Protein AF-A0A9D3XFV8-F1 (afdb_monomer_lite)

Structure (mmCIF, N/CA/C/O backbone):
data_AF-A0A9D3XFV8-F1
#
_entry.id   AF-A0A9D3XFV8-F1
#
loop_
_atom_site.group_PDB
_atom_site.id
_atom_site.type_symbol
_atom_site.label_atom_id
_atom_site.label_alt_id
_atom_site.label_comp_id
_atom_site.label_asym_id
_atom_site.label_entity_id
_atom_site.label_seq_id
_atom_site.pdbx_PDB_ins_code
_atom_site.Cartn_x
_atom_site.Cartn_y
_atom_site.Cartn_z
_atom_site.occupancy
_atom_site.B_iso_or_equiv
_atom_site.auth_seq_id
_atom_site.auth_comp_id
_atom_site.auth_asym_id
_atom_site.auth_atom_id
_atom_site.pdbx_PDB_model_num
ATOM 1 N N . MET A 1 1 ? 9.434 -21.256 -5.598 1.00 56.25 1 MET A N 1
ATOM 2 C CA . MET A 1 1 ? 9.250 -19.791 -5.686 1.00 56.25 1 MET A CA 1
ATOM 3 C C . MET A 1 1 ? 10.071 -19.298 -6.866 1.00 56.25 1 MET A C 1
ATOM 5 O O . MET A 1 1 ? 11.227 -19.692 -6.952 1.00 56.25 1 MET A O 1
ATOM 9 N N . PHE A 1 2 ? 9.495 -18.538 -7.805 1.00 56.53 2 PHE A N 1
ATOM 10 C CA . PHE A 1 2 ? 10.284 -17.922 -8.882 1.00 56.53 2 PHE A CA 1
ATOM 11 C C . PHE A 1 2 ? 11.343 -17.012 -8.234 1.00 56.53 2 PHE A C 1
ATOM 13 O O . PHE A 1 2 ? 10.937 -16.121 -7.487 1.00 56.53 2 PHE A O 1
ATOM 20 N N . PRO A 1 3 ? 12.655 -17.212 -8.471 1.00 64.44 3 PRO A N 1
ATOM 21 C CA . PRO A 1 3 ? 13.706 -16.478 -7.758 1.00 64.44 3 PRO A CA 1
ATOM 22 C C . PRO A 1 3 ? 13.542 -14.955 -7.844 1.00 64.44 3 PRO A C 1
ATOM 24 O O . PRO A 1 3 ? 13.731 -14.259 -6.857 1.00 64.44 3 PRO A O 1
ATOM 27 N N . ALA A 1 4 ? 13.078 -14.455 -8.993 1.00 79.44 4 ALA A N 1
ATOM 28 C CA . ALA A 1 4 ? 12.869 -13.030 -9.234 1.00 79.44 4 ALA A CA 1
ATOM 29 C C . ALA A 1 4 ? 11.614 -12.444 -8.559 1.00 79.44 4 ALA A C 1
ATOM 31 O O . ALA A 1 4 ? 11.528 -11.231 -8.384 1.00 79.44 4 ALA A O 1
ATOM 32 N N . PHE A 1 5 ? 10.630 -13.269 -8.175 1.00 78.69 5 PHE A N 1
ATOM 33 C CA . PHE A 1 5 ? 9.395 -12.751 -7.578 1.00 78.69 5 PHE A CA 1
ATOM 34 C C . PHE A 1 5 ? 9.662 -12.137 -6.203 1.00 78.69 5 PHE A C 1
ATOM 36 O O . PHE A 1 5 ? 9.128 -11.076 -5.908 1.00 78.69 5 PHE A O 1
ATOM 43 N N . SER A 1 6 ? 10.535 -12.746 -5.396 1.00 84.94 6 SER A N 1
ATOM 44 C CA . SER A 1 6 ? 10.933 -12.214 -4.084 1.00 84.94 6 SER A CA 1
ATOM 45 C C . SER A 1 6 ? 11.470 -10.785 -4.152 1.00 84.94 6 SER A C 1
ATOM 47 O O . SER A 1 6 ? 11.247 -9.999 -3.232 1.00 84.94 6 SER A O 1
ATOM 49 N N . ASP A 1 7 ? 12.165 -10.462 -5.242 1.00 86.94 7 ASP A N 1
ATOM 50 C CA . ASP A 1 7 ? 12.819 -9.172 -5.441 1.00 86.94 7 ASP A CA 1
ATOM 51 C C . ASP A 1 7 ? 11.931 -8.147 -6.150 1.00 86.94 7 ASP A C 1
ATOM 53 O O . ASP A 1 7 ? 12.263 -6.953 -6.150 1.00 86.94 7 ASP A O 1
ATOM 57 N N . SER A 1 8 ?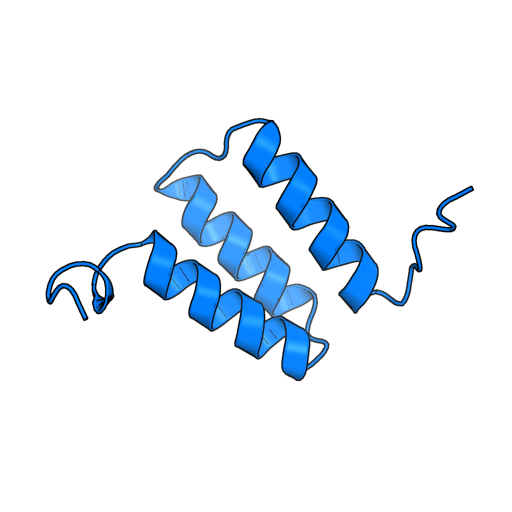 10.799 -8.599 -6.702 1.00 91.44 8 SER A N 1
ATOM 58 C CA . SER A 1 8 ? 9.794 -7.751 -7.340 1.00 91.44 8 SER A CA 1
ATOM 59 C C . SER A 1 8 ? 9.243 -6.707 -6.369 1.00 91.44 8 SER A C 1
ATOM 61 O O . SER A 1 8 ? 9.199 -6.901 -5.147 1.00 91.44 8 SER A O 1
ATOM 63 N N . ARG A 1 9 ? 8.821 -5.569 -6.920 1.00 91.19 9 ARG A N 1
ATOM 64 C CA . ARG A 1 9 ? 8.254 -4.474 -6.125 1.00 91.19 9 ARG A CA 1
ATOM 65 C C . ARG A 1 9 ? 6.928 -4.902 -5.506 1.00 91.19 9 ARG A C 1
ATOM 67 O O . ARG A 1 9 ? 6.647 -4.551 -4.369 1.00 91.19 9 ARG A O 1
ATOM 74 N N . GLU A 1 10 ? 6.171 -5.711 -6.231 1.00 92.81 10 GLU A N 1
ATOM 75 C CA . GLU A 1 10 ? 4.881 -6.272 -5.861 1.00 92.81 10 GLU A CA 1
ATOM 76 C C . GLU A 1 10 ? 5.013 -7.177 -4.637 1.00 92.81 10 GLU A C 1
ATOM 78 O O . GLU A 1 10 ? 4.284 -7.011 -3.662 1.00 92.81 10 GLU A O 1
ATOM 83 N N . CYS A 1 11 ? 5.984 -8.097 -4.632 1.00 93.19 11 CYS A N 1
ATOM 84 C CA . CYS A 1 11 ? 6.206 -8.965 -3.476 1.00 93.19 11 CYS A CA 1
ATOM 85 C C . CYS A 1 11 ? 6.632 -8.164 -2.238 1.00 93.19 11 CYS A C 1
ATOM 87 O O . CYS A 1 11 ? 6.159 -8.437 -1.134 1.00 93.19 11 CYS A O 1
ATOM 89 N N . LYS A 1 12 ? 7.492 -7.154 -2.418 1.00 94.00 12 LYS A N 1
ATOM 90 C CA . LYS A 1 12 ? 7.915 -6.258 -1.331 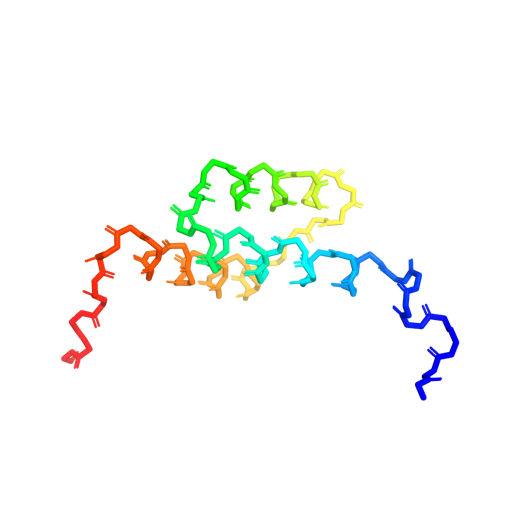1.00 94.00 12 LYS A CA 1
ATOM 91 C C . LYS A 1 12 ? 6.749 -5.434 -0.787 1.00 94.00 12 LYS A C 1
ATOM 93 O O . LYS A 1 12 ? 6.606 -5.349 0.429 1.00 94.00 12 LYS A O 1
ATOM 98 N N . LEU A 1 13 ? 5.905 -4.885 -1.663 1.00 95.88 13 LEU A N 1
ATOM 99 C CA . LEU A 1 13 ? 4.696 -4.160 -1.277 1.00 95.88 13 LEU A CA 1
ATOM 100 C C . LEU A 1 13 ? 3.777 -5.062 -0.453 1.00 95.88 13 LEU A C 1
ATOM 102 O O . LEU A 1 13 ? 3.452 -4.715 0.674 1.00 95.88 13 LEU A O 1
ATOM 106 N N . VAL A 1 14 ? 3.406 -6.234 -0.977 1.00 96.06 14 VAL A N 1
ATOM 107 C CA . VAL A 1 14 ? 2.463 -7.139 -0.301 1.00 96.06 14 VAL A CA 1
ATOM 108 C C . VAL A 1 14 ? 2.958 -7.531 1.092 1.00 96.06 14 VAL A C 1
ATOM 110 O O . VAL A 1 14 ? 2.166 -7.527 2.025 1.00 96.06 14 VAL A O 1
ATOM 113 N N . LYS A 1 15 ? 4.259 -7.798 1.266 1.00 96.25 15 LYS A N 1
ATOM 114 C CA . LYS A 1 15 ? 4.834 -8.083 2.592 1.00 96.25 15 LYS A CA 1
ATOM 115 C C . LYS A 1 15 ? 4.648 -6.922 3.572 1.00 96.25 15 LYS A C 1
ATOM 117 O O . LYS A 1 15 ? 4.159 -7.155 4.669 1.00 96.25 15 LYS A O 1
ATOM 122 N N . LYS A 1 16 ? 4.974 -5.689 3.159 1.00 97.12 16 LYS A N 1
ATOM 123 C CA . LYS A 1 16 ? 4.787 -4.491 3.997 1.00 97.12 16 LYS A CA 1
ATOM 124 C C . LYS A 1 16 ? 3.314 -4.247 4.340 1.00 97.12 16 LYS A C 1
ATOM 126 O O . LYS A 1 16 ? 3.000 -3.874 5.462 1.00 97.12 16 LYS A O 1
ATOM 131 N N . LEU A 1 17 ? 2.405 -4.452 3.380 1.00 97.56 17 LEU A N 1
ATOM 132 C CA . LEU A 1 17 ? 0.968 -4.272 3.613 1.00 97.56 17 LEU A CA 1
ATOM 133 C C . LEU A 1 17 ? 0.410 -5.308 4.595 1.00 97.56 17 LEU A C 1
ATOM 135 O O . LEU A 1 17 ? -0.441 -4.950 5.402 1.00 97.56 17 LEU A O 1
ATOM 139 N N . LEU A 1 18 ? 0.878 -6.560 4.531 1.00 96.94 18 LEU A N 1
ATOM 140 C CA . LEU A 1 18 ? 0.491 -7.611 5.477 1.00 96.94 18 LEU A CA 1
ATOM 141 C C . LEU A 1 18 ? 0.977 -7.292 6.893 1.00 96.94 18 LEU A C 1
ATOM 143 O O . LEU A 1 18 ? 0.177 -7.332 7.816 1.00 96.94 18 LEU A O 1
ATOM 147 N N . GLU A 1 19 ? 2.242 -6.899 7.047 1.00 97.56 19 GLU A N 1
ATOM 148 C CA . GLU A 1 19 ? 2.807 -6.483 8.339 1.00 97.56 19 GLU A CA 1
ATOM 149 C C . GLU A 1 19 ? 2.030 -5.296 8.933 1.00 97.56 19 GLU A C 1
ATOM 151 O O . GLU A 1 19 ? 1.549 -5.363 10.061 1.00 97.56 19 GLU A O 1
ATOM 156 N N . ALA A 1 20 ? 1.788 -4.248 8.137 1.00 96.69 20 ALA A N 1
ATOM 157 C CA . ALA A 1 20 ? 1.001 -3.096 8.575 1.00 96.69 20 ALA A CA 1
ATOM 158 C C . ALA A 1 20 ? -0.453 -3.459 8.932 1.00 96.69 20 ALA A C 1
ATOM 160 O O . ALA A 1 20 ? -1.043 -2.845 9.821 1.00 96.69 20 ALA A O 1
ATOM 161 N N . HIS A 1 21 ? -1.045 -4.444 8.248 1.00 94.88 21 HIS A N 1
ATOM 162 C CA . HIS A 1 21 ? -2.388 -4.943 8.555 1.00 94.88 21 HIS A CA 1
ATOM 163 C C . HIS A 1 21 ? -2.412 -5.725 9.873 1.00 94.88 21 HIS A C 1
ATOM 165 O O . HIS A 1 21 ? -3.260 -5.453 10.720 1.00 94.88 21 HIS A O 1
ATOM 171 N N . GLU A 1 22 ? -1.455 -6.627 10.091 1.00 95.00 22 GLU A N 1
ATOM 172 C CA . GLU A 1 22 ? -1.320 -7.401 11.333 1.00 95.00 22 GLU A CA 1
ATOM 173 C C . GLU A 1 22 ? -1.089 -6.496 12.553 1.00 95.00 22 GLU A C 1
ATOM 175 O O . GLU A 1 22 ? -1.671 -6.721 13.614 1.00 95.00 22 GLU A O 1
ATOM 180 N N . GLU A 1 23 ? -0.310 -5.426 12.388 1.00 96.06 23 GLU A N 1
ATOM 181 C CA . GLU A 1 23 ? -0.051 -4.422 13.427 1.00 96.06 23 GLU A CA 1
ATOM 182 C C . GLU A 1 23 ? -1.177 -3.389 13.595 1.00 96.06 23 GLU A C 1
ATOM 184 O O . GLU A 1 23 ? -1.088 -2.520 14.464 1.00 96.06 23 GLU A O 1
ATOM 189 N N . GLN A 1 24 ? -2.227 -3.450 12.768 1.00 94.06 24 GLN A N 1
ATOM 190 C CA . GLN A 1 24 ? -3.292 -2.440 12.700 1.00 94.06 24 GLN A CA 1
ATOM 191 C C . GLN A 1 24 ? -2.746 -1.008 12.512 1.00 94.06 24 GLN A C 1
ATOM 193 O O . GLN A 1 24 ? -3.302 -0.023 13.001 1.00 94.06 24 GLN A O 1
ATOM 198 N N . ASN A 1 25 ? -1.636 -0.883 11.784 1.00 95.75 25 ASN A N 1
ATOM 199 C CA . ASN A 1 25 ? -0.899 0.356 11.596 1.00 95.75 25 ASN A CA 1
ATOM 200 C C . ASN A 1 25 ? -1.246 0.996 10.244 1.00 95.75 25 ASN A C 1
ATOM 202 O O . ASN A 1 25 ? -0.621 0.739 9.209 1.00 95.75 25 ASN A O 1
ATOM 206 N N . ILE A 1 26 ? -2.266 1.857 10.256 1.00 95.75 26 ILE A N 1
ATOM 207 C CA . ILE A 1 26 ? -2.731 2.566 9.059 1.00 95.75 26 ILE A CA 1
ATOM 208 C C . ILE A 1 26 ? -1.655 3.460 8.435 1.00 95.75 26 ILE A C 1
ATOM 210 O O . ILE A 1 26 ? -1.584 3.545 7.207 1.00 95.75 26 ILE A O 1
ATOM 214 N N . ASP A 1 27 ? -0.817 4.102 9.246 1.00 96.94 27 ASP A N 1
ATOM 215 C CA . ASP A 1 27 ? 0.195 5.032 8.750 1.00 96.94 27 ASP A CA 1
ATOM 216 C C . ASP A 1 27 ? 1.226 4.267 7.912 1.00 96.94 27 ASP A C 1
ATOM 218 O O . ASP A 1 27 ? 1.401 4.577 6.730 1.00 96.94 27 ASP A O 1
ATOM 222 N N . SER A 1 28 ? 1.765 3.163 8.448 1.00 97.12 28 SER A N 1
ATOM 223 C CA . SER A 1 28 ? 2.671 2.255 7.726 1.00 97.12 28 SER A CA 1
ATOM 224 C C . SER A 1 28 ? 2.055 1.690 6.443 1.00 97.12 28 SER A C 1
ATOM 226 O O . SER A 1 28 ? 2.737 1.583 5.415 1.00 97.12 28 SER A O 1
ATOM 228 N N . TYR A 1 29 ? 0.760 1.353 6.467 1.00 98.00 29 TYR A N 1
ATOM 229 C CA . TYR A 1 29 ? 0.038 0.906 5.275 1.00 98.00 29 TYR A CA 1
ATOM 230 C C . TYR A 1 29 ? 0.011 2.011 4.209 1.00 98.00 29 TYR A C 1
ATOM 232 O O . TYR A 1 29 ? 0.367 1.781 3.051 1.00 98.00 29 TYR A O 1
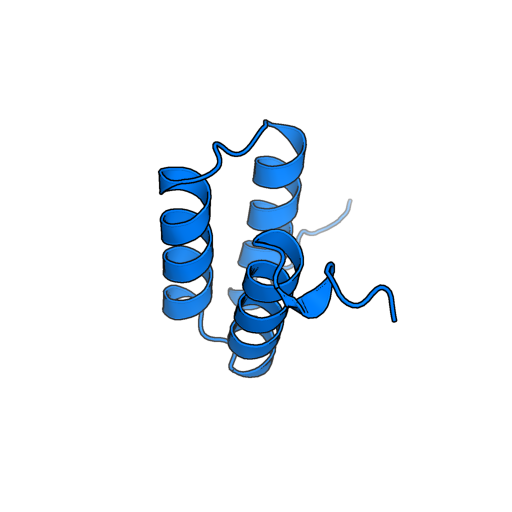ATOM 240 N N . THR A 1 30 ? -0.375 3.232 4.592 1.00 97.69 30 THR A N 1
ATOM 241 C CA . THR A 1 30 ? -0.485 4.364 3.659 1.00 97.69 30 THR A CA 1
ATOM 242 C C . THR A 1 30 ? 0.863 4.816 3.106 1.00 97.69 30 THR A C 1
ATOM 244 O O . THR A 1 30 ? 0.956 5.096 1.908 1.00 97.69 30 THR A O 1
ATOM 247 N N . ASP A 1 31 ? 1.913 4.810 3.925 1.00 98.12 31 ASP A N 1
ATOM 248 C CA . ASP A 1 31 ? 3.271 5.143 3.501 1.00 98.12 31 ASP A CA 1
ATOM 249 C C . ASP A 1 31 ? 3.813 4.118 2.502 1.00 98.12 31 ASP A C 1
ATOM 251 O O . ASP A 1 31 ? 4.369 4.498 1.470 1.00 98.12 31 ASP A O 1
ATOM 255 N N . SER A 1 32 ? 3.569 2.825 2.737 1.00 97.62 32 SER A N 1
ATOM 256 C CA . SER A 1 32 ? 3.976 1.755 1.817 1.00 97.62 32 SER A CA 1
ATOM 257 C C . SER A 1 32 ? 3.281 1.864 0.456 1.00 97.62 32 SER A C 1
ATOM 259 O O . SER A 1 32 ? 3.921 1.712 -0.587 1.00 97.62 32 SER A O 1
ATOM 261 N N . VAL A 1 33 ? 1.978 2.173 0.447 1.00 97.56 33 VAL A N 1
ATOM 262 C CA . VAL A 1 33 ? 1.216 2.415 -0.791 1.00 97.56 33 VAL A CA 1
ATOM 263 C C . VAL A 1 33 ? 1.750 3.642 -1.533 1.00 97.56 33 VAL A C 1
ATOM 265 O O . VAL A 1 33 ? 1.929 3.592 -2.750 1.00 97.56 33 VAL A O 1
ATOM 268 N N . LYS A 1 34 ? 2.045 4.731 -0.815 1.00 97.38 34 LYS A N 1
ATOM 269 C CA . LYS A 1 34 ? 2.581 5.972 -1.391 1.00 97.38 34 LYS A CA 1
ATOM 270 C C . LYS A 1 34 ? 3.977 5.779 -1.986 1.00 97.38 34 LYS A C 1
ATOM 272 O O . LYS A 1 34 ? 4.242 6.268 -3.084 1.00 97.38 34 LYS A O 1
ATOM 277 N N . GLU A 1 35 ? 4.860 5.068 -1.285 1.00 96.94 35 GLU A N 1
ATOM 278 C CA . GLU A 1 35 ? 6.196 4.718 -1.779 1.00 96.94 35 GLU A CA 1
ATOM 279 C C . GLU A 1 35 ? 6.085 3.932 -3.090 1.00 96.94 35 GLU A C 1
ATOM 281 O O . GLU A 1 35 ? 6.724 4.285 -4.084 1.00 96.94 35 GLU A O 1
ATOM 286 N N . TYR A 1 36 ? 5.213 2.922 -3.130 1.00 96.94 36 TYR A N 1
ATOM 287 C CA . TYR A 1 36 ? 5.000 2.122 -4.331 1.00 96.94 36 TYR A CA 1
ATOM 288 C C . TYR A 1 36 ? 4.448 2.947 -5.498 1.00 96.94 36 TYR A C 1
ATOM 290 O O . TYR A 1 36 ? 5.019 2.904 -6.585 1.00 96.94 36 TYR A O 1
ATOM 298 N N . ASP A 1 37 ? 3.405 3.751 -5.270 1.00 96.94 37 ASP A N 1
ATOM 299 C CA . ASP A 1 37 ? 2.765 4.591 -6.295 1.00 96.94 37 ASP A CA 1
ATOM 300 C C . ASP A 1 37 ? 3.720 5.640 -6.896 1.00 96.94 37 ASP A C 1
ATOM 302 O O . ASP A 1 37 ? 3.591 6.017 -8.063 1.00 96.94 37 ASP A O 1
ATOM 306 N N . SER A 1 38 ? 4.725 6.078 -6.127 1.00 96.56 38 SER A N 1
ATOM 307 C CA . SER A 1 38 ? 5.754 7.014 -6.602 1.00 96.56 38 SER A CA 1
ATOM 308 C C . SER A 1 38 ? 6.707 6.409 -7.642 1.00 96.56 38 SER A C 1
ATOM 310 O O . SER A 1 38 ? 7.260 7.133 -8.469 1.00 96.56 38 SER A O 1
ATOM 312 N N . ILE A 1 39 ? 6.881 5.084 -7.628 1.00 94.88 39 ILE A N 1
ATOM 313 C CA . ILE A 1 39 ? 7.778 4.348 -8.533 1.00 94.88 39 ILE A CA 1
ATOM 314 C C . ILE A 1 39 ? 6.975 3.596 -9.601 1.00 94.88 39 ILE A C 1
ATOM 316 O O . ILE A 1 39 ? 7.442 3.373 -10.718 1.00 94.88 39 ILE A O 1
ATOM 320 N N . SER A 1 40 ? 5.778 3.139 -9.251 1.00 93.38 40 SER A N 1
ATOM 321 C CA . SER A 1 40 ? 4.912 2.291 -10.060 1.00 93.38 40 SER A CA 1
ATOM 322 C C . SER A 1 40 ? 3.477 2.751 -9.866 1.00 93.38 40 SER A C 1
ATOM 324 O O . SER A 1 40 ? 2.815 2.371 -8.903 1.00 93.38 40 SER A O 1
ATOM 326 N N . ARG A 1 41 ? 3.024 3.604 -10.790 1.00 96.38 41 ARG A N 1
ATOM 327 C CA . ARG A 1 41 ? 1.720 4.256 -10.699 1.00 96.38 41 ARG A CA 1
ATOM 328 C C . ARG A 1 41 ? 0.606 3.226 -10.561 1.00 96.38 41 ARG A C 1
ATOM 330 O O . ARG A 1 41 ? 0.504 2.311 -11.378 1.00 96.38 41 ARG 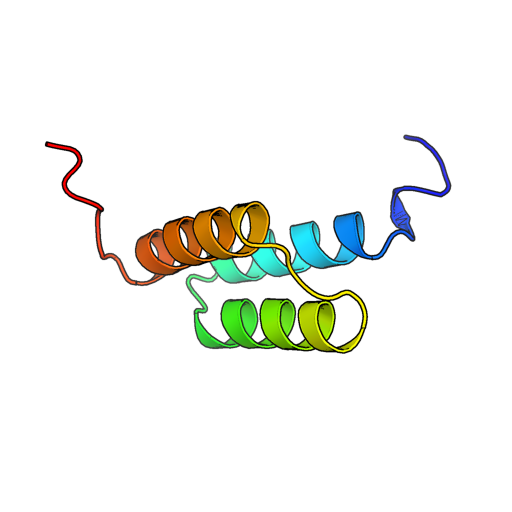A O 1
ATOM 337 N N . LEU A 1 42 ? -0.237 3.408 -9.554 1.00 97.00 42 LEU A N 1
ATOM 338 C CA . LEU A 1 42 ? -1.389 2.552 -9.327 1.00 97.00 42 LEU A CA 1
ATOM 339 C C . LEU A 1 42 ? -2.466 2.834 -10.372 1.00 97.00 42 LEU A C 1
ATOM 341 O O . LEU A 1 42 ? -2.823 3.985 -10.637 1.00 97.00 42 LEU A O 1
ATOM 345 N N . ASP A 1 43 ? -3.006 1.766 -10.950 1.00 96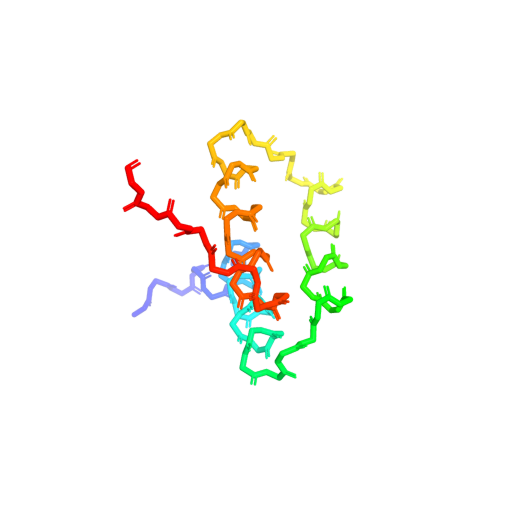.75 43 ASP A N 1
ATOM 346 C CA . ASP A 1 43 ? -4.223 1.856 -11.742 1.00 96.75 43 ASP A CA 1
ATOM 347 C C . ASP A 1 43 ? -5.463 1.964 -10.835 1.00 96.75 43 ASP A C 1
ATOM 349 O O . ASP A 1 43 ? -5.403 1.870 -9.601 1.00 96.75 43 ASP A O 1
ATOM 353 N N . GLN A 1 44 ? -6.620 2.174 -11.461 1.00 96.69 44 GLN A N 1
ATOM 354 C CA . GLN A 1 44 ? -7.889 2.310 -10.752 1.00 96.69 44 GLN A CA 1
ATOM 355 C C . GLN A 1 44 ? -8.256 1.052 -9.951 1.00 96.69 44 GLN A C 1
ATOM 357 O O . GLN A 1 44 ? -8.854 1.156 -8.877 1.00 96.69 44 GLN A O 1
ATOM 362 N N . TRP A 1 45 ? -7.931 -0.135 -10.466 1.00 96.81 45 TRP A N 1
ATOM 363 C CA . TRP A 1 45 ? -8.315 -1.395 -9.842 1.00 96.81 45 TRP A CA 1
ATOM 364 C C . TRP A 1 45 ? -7.509 -1.640 -8.563 1.00 96.81 45 TRP A C 1
ATOM 366 O O . TRP A 1 45 ? -8.102 -1.863 -7.505 1.00 96.81 45 TRP A O 1
ATOM 376 N N . LEU A 1 46 ? -6.184 -1.487 -8.627 1.00 95.81 46 LEU A N 1
ATOM 377 C CA . LEU A 1 46 ? -5.300 -1.579 -7.466 1.00 95.81 46 LE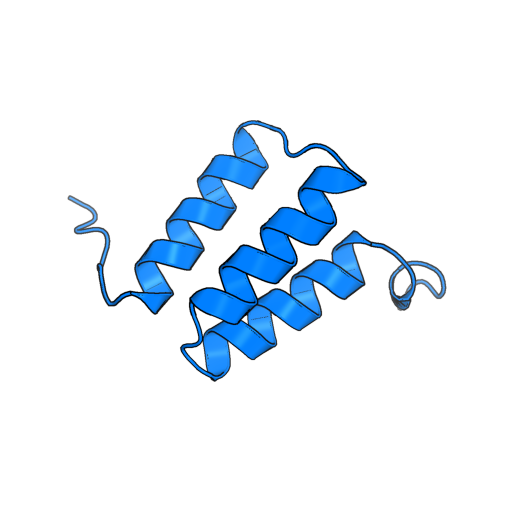U A CA 1
ATOM 378 C C . LEU A 1 46 ? -5.641 -0.515 -6.427 1.00 95.81 46 LEU A C 1
ATOM 380 O O . LEU A 1 46 ? -5.769 -0.835 -5.248 1.00 95.81 46 LEU A O 1
ATOM 384 N N . THR A 1 47 ? -5.870 0.728 -6.859 1.00 97.00 47 THR A N 1
ATOM 385 C CA . THR A 1 47 ? -6.288 1.812 -5.959 1.00 97.00 47 THR A CA 1
ATOM 386 C C . THR A 1 47 ? -7.569 1.442 -5.209 1.00 97.00 47 THR A C 1
ATOM 388 O O . THR A 1 47 ? -7.632 1.561 -3.988 1.00 97.00 47 THR A O 1
ATOM 391 N N . THR A 1 48 ? -8.578 0.927 -5.918 1.00 97.25 48 THR A N 1
ATOM 392 C CA . THR A 1 48 ? -9.853 0.512 -5.311 1.00 97.25 48 THR A CA 1
ATOM 393 C C . THR A 1 48 ? -9.647 -0.614 -4.296 1.00 97.25 48 THR A C 1
ATOM 395 O O . THR A 1 48 ? -10.186 -0.550 -3.194 1.00 97.25 48 THR A O 1
ATOM 398 N N . MET A 1 49 ? -8.844 -1.625 -4.635 1.00 97.00 49 MET A N 1
ATOM 399 C CA . MET A 1 49 ? -8.571 -2.754 -3.743 1.00 97.00 49 MET A CA 1
ATOM 400 C C . MET A 1 49 ? -7.819 -2.321 -2.478 1.00 97.00 49 MET A C 1
ATOM 402 O O . MET A 1 49 ? -8.209 -2.679 -1.368 1.00 97.00 49 MET A O 1
ATOM 406 N N . LEU A 1 50 ? -6.777 -1.501 -2.633 1.00 97.00 50 LEU A N 1
ATOM 407 C CA . LEU A 1 50 ? -5.965 -1.014 -1.519 1.00 97.00 50 LEU A CA 1
ATOM 408 C C . LEU A 1 50 ? -6.763 -0.109 -0.574 1.00 97.00 50 LEU A C 1
ATOM 410 O O . LEU A 1 50 ? -6.542 -0.156 0.636 1.00 97.00 50 LEU A O 1
ATOM 414 N N . LEU A 1 51 ? -7.706 0.681 -1.096 1.00 96.25 51 LEU A N 1
ATOM 415 C CA . LEU A 1 51 ? -8.615 1.482 -0.274 1.00 96.25 51 LEU A CA 1
ATOM 416 C C . LEU A 1 51 ? -9.581 0.613 0.538 1.00 96.25 51 LEU A C 1
ATOM 418 O O . LEU A 1 51 ? -9.822 0.919 1.701 1.00 96.25 51 LEU A O 1
ATOM 422 N N . ARG A 1 52 ? -10.103 -0.478 -0.037 1.00 95.06 52 ARG A N 1
ATOM 423 C CA . ARG A 1 52 ? -10.956 -1.426 0.702 1.00 95.06 52 ARG A CA 1
ATOM 424 C C . ARG A 1 52 ? -10.202 -2.066 1.860 1.00 95.06 52 ARG A C 1
ATOM 426 O O . ARG A 1 52 ? -10.690 -2.053 2.981 1.00 95.06 52 ARG A O 1
ATOM 433 N N . ILE A 1 53 ? -8.982 -2.543 1.612 1.00 95.12 53 ILE A N 1
ATOM 434 C CA . ILE A 1 53 ? -8.132 -3.120 2.663 1.00 95.12 53 ILE A CA 1
ATOM 435 C C . ILE A 1 53 ? -7.829 -2.075 3.746 1.00 95.12 53 ILE A C 1
ATOM 437 O O . ILE A 1 53 ? -7.946 -2.384 4.929 1.00 95.12 53 ILE A O 1
ATOM 441 N N . LYS A 1 54 ? -7.526 -0.825 3.369 1.00 95.44 54 LYS A N 1
ATOM 442 C CA . LYS A 1 54 ? -7.304 0.267 4.331 1.00 95.44 54 LYS A CA 1
ATOM 443 C C . LYS A 1 54 ? -8.488 0.441 5.291 1.00 95.44 54 LYS A C 1
ATOM 445 O O . LYS A 1 54 ? -8.267 0.551 6.492 1.00 95.44 54 LYS A O 1
ATOM 450 N N . LYS A 1 55 ? -9.727 0.417 4.786 1.00 93.88 55 LYS A N 1
ATOM 451 C CA . LYS A 1 55 ? -10.933 0.517 5.628 1.00 93.88 55 LYS A CA 1
ATOM 452 C C . LYS A 1 55 ? -11.013 -0.606 6.666 1.00 93.88 55 LYS A C 1
ATOM 454 O O . LYS A 1 55 ? -11.348 -0.339 7.815 1.00 93.88 55 LYS A O 1
ATOM 459 N N . THR A 1 56 ? -10.598 -1.827 6.305 1.00 92.69 56 THR A N 1
ATOM 460 C CA . THR A 1 56 ? -10.561 -2.956 7.257 1.00 92.69 56 THR A CA 1
ATOM 461 C C . THR A 1 56 ? -9.608 -2.721 8.432 1.00 92.69 56 THR A C 1
ATOM 463 O O . THR A 1 56 ? -9.880 -3.197 9.526 1.00 92.69 56 THR A O 1
ATOM 466 N N . ILE A 1 57 ? -8.530 -1.951 8.232 1.00 91.88 57 ILE A N 1
ATOM 467 C CA . ILE A 1 57 ? -7.578 -1.573 9.293 1.00 91.88 57 ILE A CA 1
ATOM 468 C C . ILE A 1 57 ? -8.171 -0.481 10.195 1.00 91.88 57 ILE A C 1
ATOM 470 O O . ILE A 1 57 ? -7.899 -0.432 11.387 1.00 91.88 57 ILE A O 1
ATOM 474 N N . GLN A 1 58 ? -9.012 0.398 9.645 1.00 88.06 58 GLN A N 1
ATOM 475 C CA . GLN A 1 58 ? -9.672 1.469 10.403 1.00 88.06 58 GLN A CA 1
ATOM 476 C C . GLN A 1 58 ? -10.837 0.969 11.269 1.00 88.06 58 GLN A C 1
ATOM 478 O O . GLN A 1 58 ? -11.452 1.768 11.972 1.00 88.06 58 GLN A O 1
ATOM 483 N N . GLY A 1 59 ? -11.172 -0.325 11.199 1.00 81.44 59 GLY A N 1
ATOM 484 C CA . GLY A 1 59 ? -12.400 -0.857 11.789 1.00 81.44 59 GLY A CA 1
ATOM 485 C C . GLY A 1 59 ? -13.666 -0.331 11.104 1.00 81.44 59 GLY A C 1
ATOM 486 O O . GLY A 1 59 ? -14.762 -0.475 11.639 1.00 81.44 59 GLY A O 1
ATOM 487 N N . GLU A 1 60 ? -13.526 0.281 9.925 1.00 70.88 60 GLU A N 1
ATOM 488 C CA . GLU A 1 60 ? -14.642 0.634 9.058 1.00 70.88 60 GLU A CA 1
ATOM 489 C C . GLU A 1 60 ? -15.037 -0.643 8.303 1.00 70.88 60 GLU A C 1
ATOM 491 O O . GLU A 1 60 ? -14.557 -0.903 7.197 1.00 70.88 60 GLU A O 1
ATOM 496 N N . GLU A 1 61 ? -15.864 -1.490 8.923 1.00 59.38 61 GLU A N 1
ATOM 497 C CA . GLU A 1 61 ? -16.526 -2.575 8.196 1.00 59.38 61 GLU A CA 1
ATOM 498 C C . GLU A 1 61 ? -17.324 -1.948 7.042 1.00 59.38 61 GLU A C 1
ATOM 500 O O . GLU A 1 61 ? -18.244 -1.156 7.257 1.00 59.38 61 GLU A O 1
ATOM 505 N N . GLU A 1 62 ? -16.956 -2.271 5.795 1.00 56.56 62 GLU A N 1
ATOM 506 C CA . GLU A 1 62 ? -17.871 -2.078 4.674 1.00 56.56 62 GLU A CA 1
ATOM 507 C C . GLU A 1 62 ? -19.077 -2.973 4.955 1.00 56.56 62 GLU A C 1
ATOM 509 O O . GLU A 1 62 ? -19.026 -4.186 4.763 1.00 56.56 62 GLU A O 1
ATOM 514 N N . ASP A 1 63 ? -20.134 -2.342 5.464 1.00 54.06 63 ASP A N 1
ATOM 515 C CA . ASP A 1 63 ? -21.501 -2.840 5.547 1.00 54.06 63 ASP A CA 1
ATOM 516 C C . ASP A 1 63 ? -21.907 -3.250 4.117 1.00 54.06 63 ASP A C 1
ATOM 518 O O . ASP A 1 63 ? -22.438 -2.461 3.333 1.00 54.06 63 ASP A O 1
ATOM 522 N N . LEU A 1 64 ? -21.514 -4.462 3.714 1.00 50.56 64 LEU A N 1
ATOM 523 C CA . LEU A 1 64 ? -21.862 -5.072 2.437 1.00 50.56 64 LEU A CA 1
ATOM 524 C C . LEU A 1 64 ? -23.353 -5.425 2.498 1.00 50.56 64 LEU A C 1
ATOM 526 O O . LEU A 1 64 ? -23.730 -6.561 2.790 1.00 50.56 64 LEU A O 1
ATOM 530 N N . ARG A 1 65 ? -24.187 -4.413 2.254 1.00 38.91 65 ARG A N 1
ATOM 531 C CA . ARG A 1 65 ? -25.590 -4.534 1.850 1.00 38.91 65 ARG A CA 1
ATOM 532 C C . ARG A 1 65 ? -25.728 -4.416 0.340 1.00 38.91 65 ARG A C 1
ATOM 534 O O . ARG A 1 65 ? -25.014 -3.582 -0.259 1.00 38.91 65 ARG A O 1
#

pLDDT: mean 89.22, std 14.12, range [38.91, 98.12]

Sequence (65 aa):
MFPAFSDSRECKLVKKLLEAHEEQNIDSYTDSVKEYDSISRLDQWLTTMLLRIKKTIQGEEEDLR

InterPro domains:
  IPR000744 NSF attachment protein [PF14938] (2-58)
  IPR000744 NSF attachment protein [PR00448] (3-23)
  IPR000744 NSF attachment protein [PR00448] (34-54)
  IPR000744 NSF attachment protein [PTHR13768] (1-58)
  IPR011990 Tetratricopeptide-like helical domain superfamily [G3DSA:1.25.40.10] (1-65)
  IPR011990 Tetratricopeptide-like helical domain superfamily [SSF48452] (1-63)

Foldseek 3Di:
DPPCVCVDLVVVLVVQCVVCQVVLNLVSLVVSVVVCCVVPNDDPVRVVVSVQSSCVSVVNPPPPD

Radius of gyration: 12.75 Å; chains: 1; bounding box: 39×27×25 Å

Secondary structure (DSSP, 8-state):
--TTTTTSHHHHHHHHHHHHHHTT-HHHHHHHHHHHHHHS---HHHHHHHHHHHHHHTT------

Organism: NCBI:txid74926